Protein AF-A0A382J947-F1 (afdb_monomer)

pLDDT: mean 81.55, std 8.9, range [52.56, 91.19]

Organism: NCBI:txid408172

Structure (mmCIF, N/CA/C/O backbone):
data_AF-A0A382J947-F1
#
_entry.id   AF-A0A382J947-F1
#
loop_
_atom_site.group_PDB
_atom_site.id
_atom_site.type_symbol
_atom_site.label_atom_id
_atom_site.label_alt_id
_atom_site.label_comp_id
_atom_site.label_asym_id
_atom_site.label_entity_id
_atom_site.label_seq_id
_atom_site.pdbx_PDB_ins_code
_atom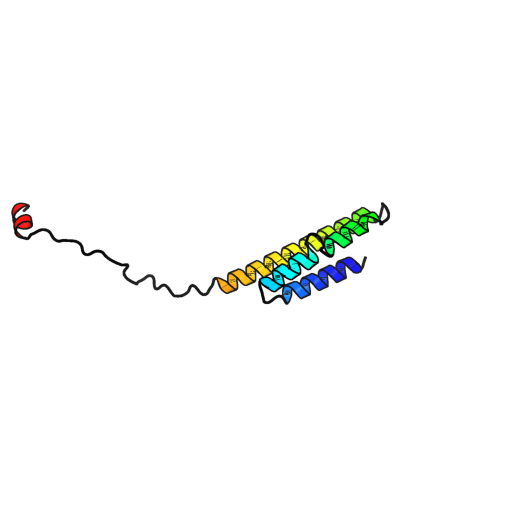_site.Cartn_x
_atom_site.Cartn_y
_atom_site.Cartn_z
_atom_site.occupancy
_atom_site.B_iso_or_equiv
_atom_site.auth_seq_id
_atom_site.auth_comp_id
_atom_site.auth_asym_id
_atom_site.auth_atom_id
_atom_site.pdbx_PDB_model_num
ATOM 1 N N . MET A 1 1 ? -23.274 -0.877 11.729 1.00 57.97 1 MET A N 1
ATOM 2 C CA . MET A 1 1 ? -22.460 -2.015 11.225 1.00 57.97 1 MET A CA 1
ATOM 3 C C . MET A 1 1 ? -22.260 -2.038 9.705 1.00 57.97 1 MET A C 1
ATOM 5 O O . MET A 1 1 ? -21.128 -2.247 9.301 1.00 57.97 1 MET A O 1
ATOM 9 N N . LYS A 1 2 ? -23.279 -1.775 8.867 1.00 70.44 2 LYS A N 1
ATOM 10 C CA . LYS A 1 2 ? -23.175 -1.823 7.386 1.00 70.44 2 LYS A CA 1
ATOM 11 C C . LYS A 1 2 ? -22.137 -0.873 6.758 1.00 70.44 2 LYS A C 1
ATOM 13 O O . LYS A 1 2 ? -21.652 -1.135 5.670 1.00 70.44 2 LYS A O 1
ATOM 18 N N . LEU A 1 3 ? -21.783 0.205 7.458 1.00 76.94 3 LEU A N 1
ATOM 19 C CA . LEU A 1 3 ? -20.949 1.299 6.944 1.00 76.94 3 LEU A CA 1
ATOM 20 C C . LEU A 1 3 ? -19.496 0.888 6.634 1.00 76.94 3 LEU A C 1
ATOM 22 O O . LEU A 1 3 ? -18.910 1.382 5.676 1.00 76.94 3 LEU A O 1
ATOM 26 N N . VAL A 1 4 ? -18.922 -0.023 7.430 1.00 78.06 4 VAL A N 1
ATOM 27 C CA . VAL A 1 4 ? -17.542 -0.505 7.231 1.00 78.06 4 VAL A CA 1
ATOM 28 C C . VAL A 1 4 ? -17.480 -1.474 6.050 1.00 78.06 4 VAL A C 1
ATOM 30 O O . VAL A 1 4 ? -16.615 -1.326 5.197 1.00 78.06 4 VAL A O 1
ATOM 33 N N . GLU A 1 5 ? -18.443 -2.394 5.948 1.00 81.25 5 GLU A N 1
ATOM 34 C CA . GLU A 1 5 ? -18.543 -3.342 4.827 1.00 81.25 5 GLU A CA 1
ATOM 35 C C . GLU A 1 5 ? -18.791 -2.636 3.491 1.00 81.25 5 GLU A C 1
ATOM 37 O O . GLU A 1 5 ? -18.191 -2.997 2.481 1.00 81.25 5 GLU A O 1
ATOM 42 N N . THR A 1 6 ? -19.647 -1.608 3.462 1.00 85.19 6 THR A N 1
ATOM 43 C CA . THR A 1 6 ? -19.872 -0.831 2.234 1.00 85.19 6 THR A CA 1
ATOM 44 C C . THR A 1 6 ? -18.606 -0.118 1.779 1.00 85.19 6 THR A C 1
ATOM 46 O O . THR A 1 6 ? -18.317 -0.104 0.585 1.00 85.19 6 THR A O 1
ATOM 49 N N . LEU A 1 7 ? -17.838 0.432 2.723 1.00 85.00 7 LEU A N 1
ATOM 50 C CA . LEU A 1 7 ? -16.606 1.162 2.432 1.00 85.00 7 LEU A CA 1
ATOM 51 C C . LEU A 1 7 ? -15.499 0.216 1.967 1.00 85.00 7 LEU A C 1
ATOM 53 O O . LEU A 1 7 ? -14.819 0.512 0.991 1.00 85.00 7 LEU A O 1
ATOM 57 N N . GLU A 1 8 ? -15.367 -0.945 2.608 1.00 84.00 8 GLU A N 1
ATOM 58 C CA . GLU A 1 8 ? -14.460 -2.011 2.181 1.00 84.00 8 GLU A CA 1
ATOM 59 C C . GLU A 1 8 ? -14.775 -2.464 0.752 1.00 84.00 8 GLU A C 1
ATOM 61 O O . GLU A 1 8 ? -13.892 -2.488 -0.102 1.00 84.00 8 GLU A O 1
ATOM 66 N N . ARG A 1 9 ? -16.048 -2.743 0.450 1.00 86.94 9 ARG A N 1
ATOM 67 C CA . ARG A 1 9 ? -16.464 -3.198 -0.881 1.00 86.94 9 ARG A CA 1
ATOM 68 C C . ARG A 1 9 ? -16.245 -2.133 -1.958 1.00 86.94 9 ARG A C 1
ATOM 70 O O . ARG A 1 9 ? -15.794 -2.462 -3.054 1.00 86.94 9 ARG A O 1
ATOM 77 N N . GLN A 1 10 ? -16.538 -0.869 -1.649 1.00 88.06 10 GLN A N 1
ATOM 78 C CA . GLN A 1 10 ? -16.257 0.258 -2.543 1.00 88.06 10 GLN A CA 1
ATOM 79 C C . GLN A 1 10 ? -14.758 0.409 -2.793 1.00 88.06 10 GLN A C 1
ATOM 81 O O . GLN A 1 10 ? -14.352 0.476 -3.948 1.00 88.06 10 GLN A O 1
ATOM 86 N N . ALA A 1 11 ? -13.938 0.382 -1.739 1.00 87.25 11 ALA A N 1
ATOM 87 C CA . ALA A 1 11 ? -12.490 0.485 -1.861 1.00 87.25 11 ALA A CA 1
ATOM 88 C C . ALA A 1 11 ? -11.918 -0.652 -2.718 1.00 87.25 11 ALA A C 1
ATOM 90 O O . ALA A 1 11 ? -11.156 -0.388 -3.639 1.00 87.25 11 ALA A O 1
ATOM 91 N N . LEU A 1 12 ? -12.330 -1.902 -2.482 1.00 87.31 12 LEU A N 1
ATOM 92 C CA . LEU A 1 12 ? -11.903 -3.051 -3.290 1.00 87.31 12 LEU A CA 1
ATOM 93 C C . LEU A 1 12 ? -12.297 -2.905 -4.766 1.00 87.31 12 LEU A C 1
ATOM 95 O O . LEU A 1 12 ? -11.508 -3.235 -5.650 1.00 87.31 12 LEU A O 1
ATOM 99 N N . THR A 1 13 ? -13.491 -2.371 -5.035 1.00 89.81 13 THR A N 1
ATOM 100 C CA . THR A 1 13 ? -13.962 -2.132 -6.406 1.00 89.81 13 THR A CA 1
ATOM 101 C C . THR A 1 13 ? -13.132 -1.041 -7.084 1.00 89.81 13 THR A C 1
ATOM 103 O O . THR A 1 13 ? -12.605 -1.275 -8.169 1.00 89.81 13 THR A O 1
ATOM 106 N N . GLU A 1 14 ? -12.936 0.108 -6.432 1.00 88.81 14 GLU A N 1
ATOM 107 C CA . GLU A 1 14 ? -12.117 1.204 -6.969 1.00 88.81 14 GLU A CA 1
ATOM 108 C C . GLU A 1 14 ? -10.655 0.767 -7.188 1.00 88.81 14 GLU A C 1
ATOM 110 O O . GLU A 1 14 ? -10.073 1.070 -8.225 1.00 88.81 14 GLU A O 1
ATOM 115 N N . ILE A 1 15 ? -10.074 -0.016 -6.267 1.00 88.69 15 ILE A N 1
ATOM 116 C CA . ILE A 1 15 ? -8.712 -0.565 -6.408 1.00 88.69 15 ILE A CA 1
ATOM 117 C C . ILE A 1 15 ? -8.622 -1.509 -7.610 1.00 88.69 15 ILE A C 1
ATOM 119 O O . ILE A 1 15 ? -7.645 -1.457 -8.355 1.00 88.69 15 ILE A O 1
ATOM 123 N N . SER A 1 16 ? -9.633 -2.355 -7.825 1.00 85.75 16 SER A N 1
ATOM 124 C CA . SER A 1 16 ? -9.657 -3.271 -8.973 1.00 85.75 16 SER A CA 1
ATOM 125 C C . SER A 1 16 ? -9.773 -2.542 -10.316 1.00 85.75 16 SER A C 1
ATOM 127 O O . SER A 1 16 ? -9.207 -2.995 -11.308 1.00 85.75 16 SER A O 1
ATOM 129 N N . GLN A 1 17 ? -10.459 -1.395 -10.332 1.00 87.62 17 GLN A N 1
ATOM 130 C CA . GLN A 1 17 ? -10.647 -0.548 -11.511 1.00 87.62 17 GLN A CA 1
ATOM 131 C C . GLN A 1 17 ? -9.477 0.409 -11.764 1.00 87.62 17 GLN A C 1
ATOM 133 O O . GLN A 1 17 ? -9.433 1.045 -12.81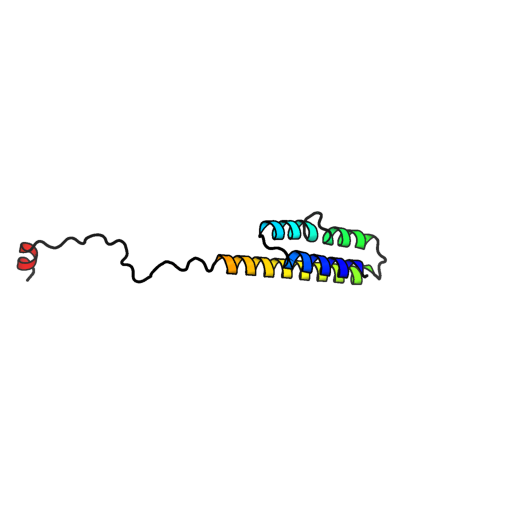1 1.00 87.62 17 GLN A O 1
ATOM 138 N N . ALA A 1 18 ? -8.522 0.529 -10.839 1.00 87.06 18 ALA A N 1
ATOM 139 C CA . ALA A 1 18 ? -7.357 1.378 -11.039 1.00 87.06 18 ALA A CA 1
ATOM 140 C C . ALA A 1 18 ? -6.462 0.806 -12.152 1.00 87.06 18 ALA A C 1
ATOM 142 O O . ALA A 1 18 ? -5.900 -0.289 -12.019 1.00 87.06 18 ALA A O 1
ATOM 143 N N . GLU A 1 19 ? -6.338 1.552 -13.250 1.00 81.81 19 GLU A N 1
ATOM 144 C CA . GLU A 1 19 ? -5.507 1.211 -14.416 1.00 81.81 19 GLU A CA 1
ATOM 145 C C . GLU A 1 19 ? -4.124 1.871 -14.371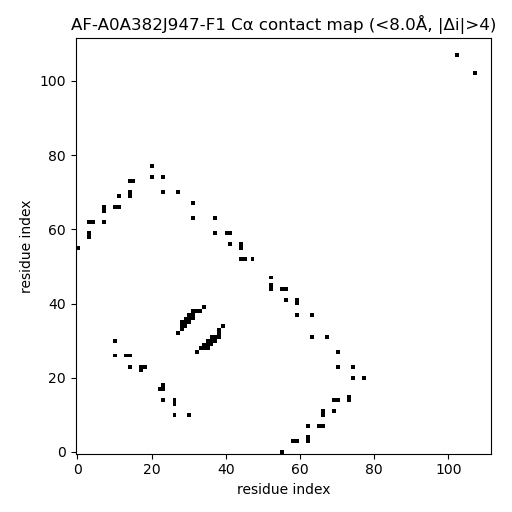 1.00 81.81 19 GLU A C 1
ATOM 147 O O . GLU A 1 19 ? -3.183 1.368 -14.982 1.00 81.81 19 GLU A O 1
ATOM 152 N N . ASP A 1 20 ? -3.974 2.934 -13.573 1.00 84.25 20 ASP A N 1
ATOM 153 C CA . ASP A 1 20 ? -2.733 3.695 -13.445 1.00 84.25 20 ASP A CA 1
ATOM 154 C C . ASP A 1 20 ? -2.154 3.697 -12.030 1.00 84.25 20 ASP A C 1
ATOM 156 O O . ASP A 1 20 ? -2.858 3.691 -11.019 1.00 84.25 20 ASP A O 1
ATOM 160 N N . THR A 1 21 ? -0.822 3.758 -11.957 1.00 83.69 21 THR A N 1
ATOM 161 C CA . THR A 1 21 ? -0.093 3.829 -10.683 1.00 83.69 21 THR A CA 1
ATOM 162 C C . THR A 1 21 ? -0.389 5.120 -9.919 1.00 83.69 21 THR A C 1
ATOM 164 O O . THR A 1 21 ? -0.327 5.132 -8.694 1.00 83.69 21 THR A O 1
ATOM 167 N N . THR A 1 22 ? -0.729 6.200 -10.627 1.00 86.06 22 THR A N 1
ATOM 168 C CA . THR A 1 22 ? -1.172 7.471 -10.037 1.00 86.06 22 THR A CA 1
ATOM 169 C C . THR A 1 22 ? -2.545 7.325 -9.385 1.00 86.06 22 THR A C 1
ATOM 171 O O . THR A 1 22 ? -2.688 7.654 -8.211 1.00 86.06 22 THR A O 1
ATOM 174 N N . ALA A 1 23 ? -3.513 6.740 -10.097 1.00 87.94 23 ALA A N 1
ATOM 175 C CA . ALA A 1 23 ? -4.846 6.455 -9.567 1.00 87.94 23 ALA A CA 1
ATOM 176 C C . ALA A 1 23 ? -4.777 5.540 -8.331 1.00 87.94 23 ALA A C 1
ATOM 178 O O . ALA A 1 23 ? -5.455 5.776 -7.333 1.00 87.94 23 ALA A O 1
ATOM 179 N N . LEU A 1 24 ? -3.896 4.534 -8.346 1.00 87.94 24 LEU A N 1
ATOM 180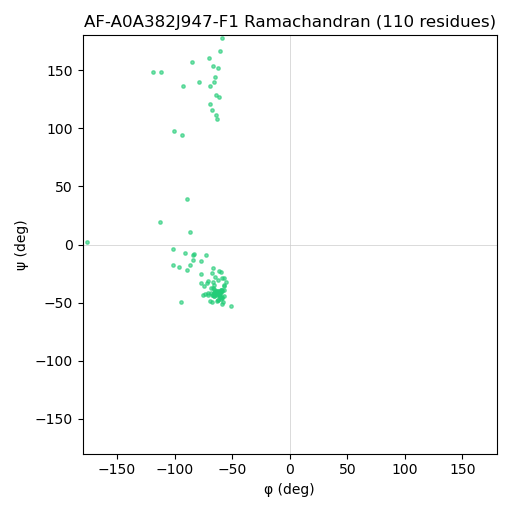 C CA . LEU A 1 24 ? -3.685 3.648 -7.201 1.00 87.94 24 LEU A CA 1
ATOM 181 C C . LEU A 1 24 ? -3.165 4.395 -5.953 1.00 87.94 24 LEU A C 1
ATOM 183 O O . LEU A 1 24 ? -3.635 4.149 -4.839 1.00 87.94 24 LEU A O 1
ATOM 187 N N . GLU A 1 25 ? -2.223 5.329 -6.120 1.00 86.62 25 GLU A N 1
ATOM 188 C CA . GLU A 1 25 ? -1.725 6.164 -5.017 1.00 86.62 25 GLU A CA 1
ATOM 189 C C . GLU A 1 25 ? -2.786 7.150 -4.505 1.00 86.62 25 GLU A C 1
ATOM 191 O O . GLU A 1 25 ? -2.915 7.347 -3.294 1.00 86.62 25 GLU A O 1
ATOM 196 N N . 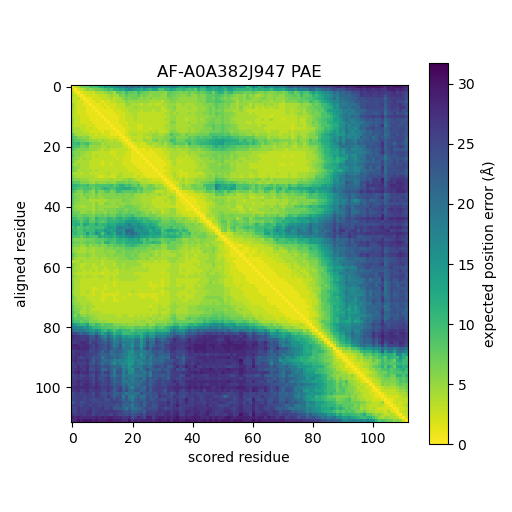GLU A 1 26 ? -3.607 7.724 -5.387 1.00 88.94 26 GLU A N 1
ATOM 197 C CA . GLU A 1 26 ? -4.733 8.576 -4.984 1.00 88.94 26 GLU A CA 1
ATOM 198 C C . GLU A 1 26 ? -5.739 7.809 -4.117 1.00 88.94 26 GLU A C 1
ATOM 200 O O . GLU A 1 26 ? -6.131 8.287 -3.045 1.00 88.94 26 GLU A O 1
ATOM 205 N N . LEU A 1 27 ? -6.093 6.582 -4.514 1.00 89.44 27 LEU A N 1
ATOM 206 C CA . LEU A 1 27 ? -6.953 5.691 -3.733 1.00 89.44 27 LEU A CA 1
ATOM 207 C C . LEU A 1 27 ? -6.319 5.341 -2.382 1.00 89.44 27 LEU A C 1
ATOM 209 O O . LEU A 1 27 ? -6.971 5.426 -1.336 1.00 89.44 27 LEU A O 1
ATOM 213 N N . ARG A 1 28 ? -5.022 5.024 -2.364 1.00 87.81 28 ARG A N 1
ATOM 214 C CA . ARG A 1 28 ? -4.274 4.765 -1.127 1.00 87.81 28 ARG A CA 1
ATOM 215 C C . ARG A 1 28 ? -4.346 5.955 -0.167 1.00 87.81 28 ARG A C 1
ATOM 217 O O . ARG A 1 28 ? -4.591 5.765 1.029 1.00 87.81 28 ARG A O 1
ATOM 224 N N . VAL A 1 29 ? -4.185 7.182 -0.660 1.00 88.50 29 VAL A N 1
ATOM 225 C CA . VAL A 1 29 ? -4.299 8.398 0.160 1.00 88.50 29 VAL A CA 1
ATOM 226 C C . VAL A 1 29 ? -5.743 8.636 0.621 1.00 88.50 29 VAL A C 1
ATOM 228 O O . VAL A 1 29 ? -5.950 8.948 1.798 1.00 88.50 29 VAL A O 1
ATOM 231 N N . LYS A 1 30 ? -6.737 8.438 -0.255 1.00 88.12 30 LYS A N 1
ATOM 232 C CA . LYS A 1 30 ? -8.177 8.602 0.029 1.00 88.12 30 LYS A CA 1
ATOM 233 C C . LYS A 1 30 ? -8.666 7.673 1.145 1.00 88.12 30 LYS A C 1
ATOM 235 O O . LYS A 1 30 ? -9.418 8.107 2.022 1.00 88.12 30 LYS A O 1
ATOM 240 N N . TYR A 1 31 ? -8.219 6.417 1.158 1.00 87.62 31 TYR A N 1
ATOM 241 C CA . TYR A 1 31 ? -8.685 5.418 2.125 1.00 87.62 31 TYR A CA 1
ATOM 242 C C . TYR A 1 31 ? -7.784 5.291 3.362 1.00 87.62 31 TYR A C 1
ATOM 244 O O . TYR A 1 31 ? -8.289 5.370 4.485 1.00 87.62 31 TYR A O 1
ATOM 252 N N . ILE A 1 32 ? -6.462 5.159 3.182 1.00 84.44 32 ILE A N 1
ATOM 253 C CA . ILE A 1 32 ? -5.489 4.837 4.253 1.00 84.44 32 ILE A CA 1
ATOM 254 C C . ILE A 1 32 ? -4.711 6.075 4.743 1.00 84.44 32 ILE A C 1
ATOM 256 O O . ILE A 1 32 ? -4.119 6.070 5.829 1.00 84.44 32 ILE A O 1
ATOM 260 N N . GLY A 1 33 ? -4.706 7.164 3.969 1.00 83.75 33 GLY A N 1
ATOM 261 C CA . GLY A 1 33 ? -3.903 8.356 4.244 1.00 83.75 33 GLY A CA 1
ATOM 262 C C . GLY A 1 33 ? -4.181 9.040 5.591 1.00 83.75 33 GLY A C 1
ATOM 263 O O . GLY A 1 33 ? -5.067 8.681 6.369 1.00 83.75 33 GLY A O 1
ATOM 264 N N . LYS A 1 34 ? -3.422 10.105 5.892 1.00 72.50 34 LYS A N 1
ATOM 265 C CA . LYS A 1 34 ? -3.541 10.847 7.168 1.00 72.50 34 LYS A CA 1
ATOM 266 C C . LYS A 1 34 ? -4.956 11.388 7.442 1.00 72.50 34 LYS A C 1
ATOM 268 O O . LYS A 1 34 ? -5.325 11.496 8.608 1.00 72.50 34 LYS A O 1
ATOM 273 N N . LYS A 1 35 ? -5.731 11.690 6.393 1.00 72.19 35 LYS A N 1
ATOM 274 C CA . LYS A 1 35 ? -7.149 12.097 6.450 1.00 72.19 35 LYS A CA 1
ATOM 275 C C . LYS A 1 35 ? -8.094 11.052 5.831 1.00 72.19 35 LYS A C 1
ATOM 277 O O . LYS A 1 35 ? -9.208 11.396 5.458 1.00 72.19 35 LYS A O 1
ATOM 282 N N . GLY A 1 36 ? -7.640 9.808 5.686 1.00 79.69 3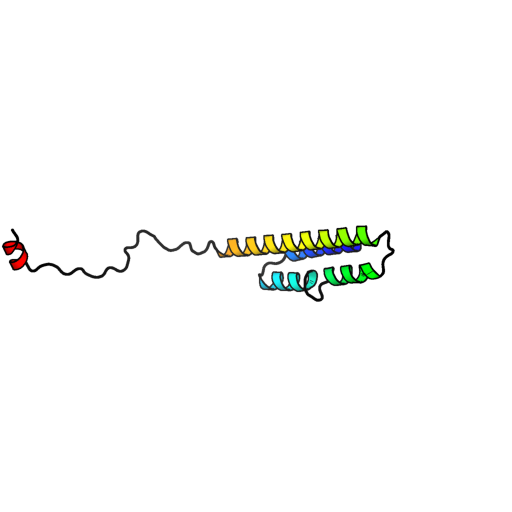6 GLY A N 1
ATOM 283 C CA . GLY A 1 36 ? -8.385 8.774 4.980 1.00 79.69 36 GLY A CA 1
ATOM 284 C C . GLY A 1 36 ? -9.675 8.373 5.692 1.00 79.69 36 GLY A C 1
ATOM 285 O O . GLY A 1 36 ? -9.784 8.480 6.920 1.00 79.69 36 GLY A O 1
ATOM 286 N N . GLN A 1 37 ? -10.643 7.880 4.920 1.00 83.00 37 GLN A N 1
ATOM 287 C CA . GLN A 1 37 ? -11.956 7.472 5.434 1.00 83.00 37 GLN A CA 1
ATOM 288 C C . GLN A 1 37 ? -11.847 6.412 6.545 1.00 83.00 37 GLN A C 1
ATOM 290 O O . GLN A 1 37 ? -12.580 6.463 7.533 1.00 83.00 37 GLN A O 1
ATOM 295 N N . VAL A 1 38 ? -10.859 5.512 6.458 1.00 82.88 38 VAL A N 1
ATOM 296 C CA . VAL A 1 38 ? -10.601 4.485 7.482 1.00 82.88 38 VAL A CA 1
ATOM 297 C C . VAL A 1 38 ? -10.162 5.112 8.814 1.00 82.88 38 VAL A C 1
ATOM 299 O O . VAL A 1 38 ? -10.621 4.702 9.881 1.00 82.88 38 VAL A O 1
ATOM 302 N N . LYS A 1 39 ? -9.329 6.164 8.783 1.00 82.88 39 LYS A N 1
ATOM 303 C CA . LYS A 1 39 ? -8.917 6.892 9.999 1.00 82.88 39 LYS A CA 1
ATOM 304 C C . LYS A 1 39 ? -10.041 7.736 10.594 1.00 82.88 39 LYS A C 1
ATOM 306 O O . LYS A 1 39 ? -10.098 7.892 11.814 1.00 82.88 39 LYS A O 1
ATOM 311 N N . GLN A 1 40 ? -10.928 8.279 9.760 1.00 83.38 40 GLN A N 1
ATOM 312 C CA . GLN A 1 40 ? -12.125 8.979 10.233 1.00 83.38 40 GLN A CA 1
ATOM 313 C C . GLN A 1 40 ? -13.074 8.020 10.958 1.00 83.38 40 GLN A C 1
ATOM 315 O O . GLN A 1 40 ? -13.532 8.340 12.055 1.00 83.38 40 GLN A O 1
ATOM 320 N N . LEU A 1 41 ? -13.276 6.815 10.414 1.00 80.75 41 LEU A N 1
ATOM 321 C CA . LEU A 1 41 ? -14.029 5.753 11.083 1.00 80.75 41 LEU A CA 1
ATOM 322 C C . LEU A 1 41 ? -13.395 5.386 12.431 1.00 80.75 41 LEU A C 1
ATOM 324 O O . LEU A 1 41 ? -14.099 5.372 13.436 1.00 80.75 41 LEU A O 1
ATOM 328 N N . LEU A 1 42 ? -12.071 5.203 12.486 1.00 79.06 42 LEU A N 1
ATOM 329 C CA . LEU A 1 42 ? -11.324 4.960 13.731 1.00 79.06 42 LEU A CA 1
ATOM 330 C C . LEU A 1 42 ? -11.503 6.073 14.779 1.00 79.06 42 LEU A C 1
ATOM 332 O O . LEU A 1 42 ? -11.660 5.777 15.960 1.00 79.06 42 LEU A O 1
ATOM 336 N N . ARG A 1 43 ? -11.539 7.348 14.372 1.00 80.25 43 ARG A N 1
ATOM 337 C CA . ARG A 1 43 ? -11.842 8.466 15.287 1.00 80.25 43 ARG A CA 1
ATOM 338 C C . ARG A 1 43 ? -13.280 8.434 15.799 1.00 80.25 43 ARG A C 1
ATOM 340 O O . ARG A 1 43 ? -13.501 8.721 16.972 1.00 80.25 43 ARG A O 1
ATOM 347 N N . SER A 1 44 ? -14.239 8.048 14.958 1.00 76.00 44 SER A N 1
ATOM 348 C CA . SER A 1 44 ? -15.642 7.920 15.375 1.00 76.00 44 SER A CA 1
ATOM 349 C C . SER A 1 44 ? -15.871 6.792 16.393 1.00 76.00 44 SER A C 1
ATOM 351 O O . SER A 1 44 ? -16.811 6.872 17.181 1.00 76.00 44 SER A O 1
ATOM 353 N N . VAL A 1 45 ? -14.959 5.813 16.494 1.00 75.25 45 VAL A N 1
ATOM 354 C CA . VAL A 1 45 ? -14.986 4.762 17.538 1.00 75.25 45 VAL A CA 1
ATOM 355 C C . VAL A 1 45 ? -14.931 5.336 18.953 1.00 75.25 45 VAL A C 1
ATOM 357 O O . VAL A 1 45 ? -15.527 4.775 19.870 1.00 75.25 45 VAL A O 1
ATOM 360 N N . GLY A 1 46 ? -14.302 6.501 19.138 1.00 71.19 46 GLY A N 1
ATOM 361 C CA . GLY A 1 46 ? -14.286 7.196 20.425 1.00 71.19 46 GLY A CA 1
ATOM 362 C C . GLY A 1 46 ? -15.675 7.602 20.931 1.00 71.19 46 GLY A C 1
ATOM 363 O O . GLY A 1 46 ? -15.853 7.738 22.136 1.00 71.19 46 GLY A O 1
ATOM 364 N N . SER A 1 47 ? -16.669 7.735 20.049 1.00 73.88 47 SER A N 1
ATOM 365 C CA . SER A 1 47 ? -18.048 8.103 20.412 1.00 73.88 47 SER A CA 1
ATOM 366 C C . SER A 1 47 ? -18.969 6.910 20.707 1.00 73.88 47 SER A C 1
ATOM 368 O O . SER A 1 47 ? -20.092 7.107 21.158 1.00 73.88 47 SER A O 1
ATOM 370 N N . LEU A 1 48 ? -18.498 5.680 20.475 1.00 74.56 48 LEU A N 1
ATOM 371 C CA . LEU A 1 48 ? -19.269 4.452 20.681 1.00 74.56 48 LEU A CA 1
ATOM 372 C C . LEU A 1 48 ? -19.195 3.957 22.132 1.00 74.56 48 LEU A C 1
ATOM 374 O O . LEU A 1 48 ? -18.248 4.260 22.866 1.00 74.56 48 LEU A O 1
ATOM 378 N N . SER A 1 49 ? -20.202 3.176 22.522 1.00 77.12 49 SER A N 1
ATOM 379 C CA . SER A 1 49 ? -20.325 2.557 23.843 1.00 77.12 49 SER A CA 1
ATOM 380 C C . SER A 1 49 ? -19.164 1.576 24.125 1.00 77.12 49 SER A C 1
ATOM 382 O O . SER A 1 49 ? -18.592 1.005 23.191 1.00 77.12 49 SER A O 1
ATOM 384 N N . PRO A 1 50 ? -18.771 1.360 25.398 1.00 75.38 50 PRO A N 1
ATOM 385 C CA . PRO A 1 50 ? -17.629 0.509 25.767 1.00 75.38 50 PRO A CA 1
ATOM 386 C C . PRO A 1 50 ? -17.703 -0.923 25.227 1.00 75.38 50 PRO A C 1
ATOM 388 O O . PRO A 1 50 ? -16.670 -1.501 24.899 1.00 75.38 50 PRO A O 1
ATOM 391 N N . GLU A 1 51 ? -18.913 -1.464 25.101 1.00 79.06 51 GLU A N 1
ATOM 392 C CA . GLU A 1 51 ? -19.171 -2.829 24.635 1.00 79.06 51 GLU A CA 1
ATOM 393 C C . GLU A 1 51 ? -19.041 -2.964 23.108 1.00 79.06 51 GLU A C 1
ATOM 395 O O . GLU A 1 51 ? -18.554 -3.977 22.606 1.00 79.06 51 GLU A O 1
ATOM 400 N N . GLU A 1 52 ? -19.391 -1.922 22.347 1.00 77.12 52 GLU A N 1
ATOM 401 C CA . GLU A 1 52 ? -19.332 -1.937 20.878 1.00 77.12 52 GLU A CA 1
ATOM 402 C C . GLU A 1 52 ? -17.974 -1.478 20.324 1.00 77.12 52 GLU A C 1
ATOM 404 O O . GLU A 1 52 ? -17.601 -1.831 19.199 1.00 77.12 52 GLU A O 1
ATOM 409 N N . ARG A 1 53 ? -17.199 -0.727 21.119 1.00 78.94 53 ARG A N 1
ATOM 410 C CA . ARG A 1 53 ? -15.840 -0.264 20.787 1.00 78.94 53 ARG A CA 1
ATOM 411 C C . ARG A 1 53 ? -14.890 -1.373 20.309 1.00 78.94 53 ARG A C 1
ATOM 413 O O . ARG A 1 53 ? -14.305 -1.194 19.236 1.00 78.94 53 ARG A O 1
ATOM 420 N N . PRO A 1 54 ? -14.703 -2.499 21.030 1.00 82.69 54 PRO A N 1
ATOM 421 C CA . PRO A 1 54 ? -13.774 -3.545 20.601 1.00 82.69 54 PRO A CA 1
ATOM 422 C C . PRO A 1 54 ? -14.228 -4.226 19.305 1.00 82.69 54 PRO A C 1
ATOM 424 O O . PRO A 1 54 ? -13.419 -4.417 18.397 1.00 82.69 54 PRO A O 1
ATOM 427 N N . LEU A 1 55 ? -15.526 -4.516 19.170 1.00 83.38 55 LEU A N 1
ATOM 428 C CA . LEU A 1 55 ? -16.073 -5.184 17.989 1.00 83.38 55 LEU A CA 1
ATOM 429 C C . LEU A 1 55 ? -15.951 -4.305 16.734 1.00 83.38 55 LEU A C 1
ATOM 431 O O . LEU A 1 55 ? -15.577 -4.776 15.657 1.00 83.38 55 LEU A O 1
ATOM 435 N N . PHE A 1 56 ? -16.231 -3.008 16.873 1.00 83.44 56 PHE A N 1
ATOM 436 C CA . PHE A 1 56 ? -16.113 -2.051 15.780 1.00 83.44 56 PHE A CA 1
ATOM 437 C C . PHE A 1 56 ? -14.647 -1.782 15.414 1.00 83.44 56 PHE A C 1
ATOM 439 O O . PHE A 1 56 ? -14.299 -1.795 14.234 1.00 83.44 56 PHE A O 1
ATOM 446 N N . GLY A 1 57 ? -13.765 -1.611 16.404 1.00 83.44 57 GLY A N 1
ATOM 447 C CA . GLY A 1 57 ? -12.330 -1.420 16.178 1.00 83.44 57 GLY A CA 1
ATOM 448 C C . GLY A 1 57 ? -11.683 -2.603 15.454 1.00 83.44 57 GLY A C 1
ATOM 449 O O . GLY A 1 57 ? -10.923 -2.409 14.504 1.00 83.44 57 GLY A O 1
ATOM 450 N N . GLN A 1 58 ? -12.047 -3.833 15.829 1.00 85.81 58 GLN A N 1
ATOM 451 C CA . GLN A 1 58 ? -11.547 -5.040 15.172 1.00 85.81 58 GLN A CA 1
ATOM 452 C C . GLN A 1 58 ? -11.979 -5.109 13.699 1.00 85.81 58 GLN A C 1
ATOM 454 O O . GLN A 1 58 ? -11.168 -5.444 12.834 1.00 85.81 58 GLN A O 1
ATOM 459 N N . ARG A 1 59 ? -13.222 -4.718 13.384 1.00 85.38 59 ARG A N 1
ATOM 460 C CA . ARG A 1 59 ? -13.706 -4.645 11.995 1.00 85.38 59 ARG A CA 1
ATOM 461 C C . ARG A 1 59 ? -12.999 -3.572 11.177 1.00 85.38 59 ARG A C 1
ATOM 463 O O . ARG A 1 59 ? -12.619 -3.848 10.045 1.00 85.38 59 ARG A O 1
ATOM 470 N N . VAL A 1 60 ? -12.788 -2.379 11.733 1.00 86.12 60 VAL A N 1
ATOM 471 C CA . VAL A 1 60 ? -12.063 -1.310 11.024 1.00 86.12 60 VAL A CA 1
ATOM 472 C C . VAL A 1 60 ? -10.619 -1.726 10.748 1.00 86.12 60 VAL A C 1
ATOM 474 O O . VAL A 1 60 ? -10.125 -1.514 9.643 1.00 86.12 60 VAL A O 1
ATOM 477 N N . ASN A 1 61 ? -9.959 -2.382 11.706 1.00 87.12 61 ASN A N 1
ATOM 478 C CA . ASN A 1 61 ? -8.615 -2.920 11.503 1.00 87.12 61 ASN A CA 1
ATOM 479 C C . ASN A 1 61 ? -8.586 -4.007 10.421 1.00 87.12 61 ASN A C 1
ATOM 481 O O . ASN A 1 61 ? -7.685 -3.997 9.583 1.00 87.12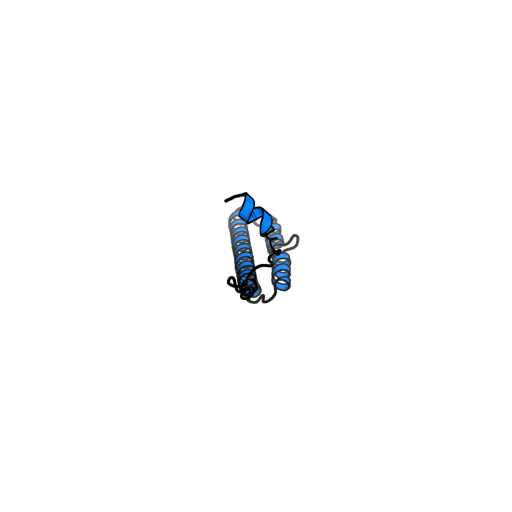 61 ASN A O 1
ATOM 485 N N . ARG A 1 62 ? -9.583 -4.901 10.396 1.00 88.69 62 ARG A N 1
ATOM 486 C CA . ARG A 1 62 ? -9.716 -5.928 9.353 1.00 88.69 62 ARG A CA 1
ATOM 487 C C . ARG A 1 62 ? -9.910 -5.309 7.967 1.00 88.69 62 ARG A C 1
ATOM 489 O O . ARG A 1 62 ? -9.187 -5.677 7.049 1.00 88.69 62 ARG A O 1
ATOM 496 N N . ALA A 1 63 ? -10.817 -4.343 7.835 1.00 87.19 63 ALA A N 1
ATOM 497 C CA . ALA A 1 63 ? -11.039 -3.635 6.575 1.0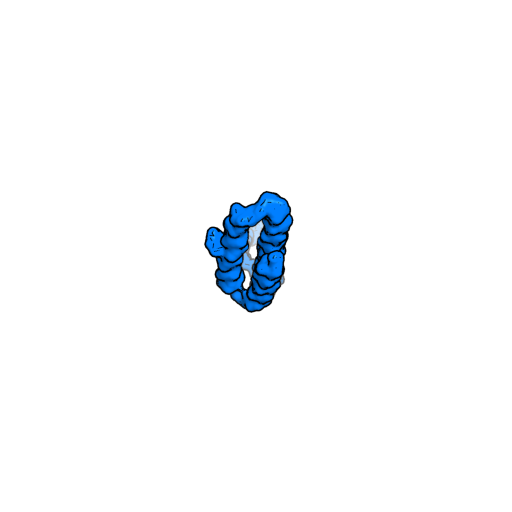0 87.19 63 ALA A CA 1
ATOM 498 C C . ALA A 1 63 ? -9.776 -2.882 6.125 1.00 87.19 63 ALA A C 1
ATOM 500 O O . ALA A 1 63 ? -9.406 -2.927 4.957 1.00 87.19 63 ALA A O 1
ATOM 501 N N . ASN A 1 64 ? -9.056 -2.243 7.054 1.00 87.19 64 ASN A N 1
ATOM 502 C CA . ASN A 1 64 ? -7.792 -1.576 6.745 1.00 87.19 64 ASN A CA 1
ATOM 503 C C . ASN A 1 64 ? -6.735 -2.558 6.211 1.00 87.19 64 ASN A C 1
ATOM 505 O O . ASN A 1 64 ? -6.043 -2.252 5.241 1.00 87.19 64 ASN A O 1
ATOM 509 N N . ALA A 1 65 ? -6.624 -3.741 6.823 1.00 89.62 65 ALA A N 1
ATOM 510 C CA . ALA A 1 65 ? -5.722 -4.791 6.362 1.00 89.62 65 ALA A CA 1
ATOM 511 C C . ALA A 1 65 ? -6.102 -5.280 4.955 1.00 89.62 65 ALA A C 1
ATOM 513 O O . ALA A 1 65 ? -5.245 -5.280 4.076 1.00 89.62 65 ALA A O 1
ATOM 514 N N . ALA A 1 66 ? -7.384 -5.581 4.719 1.00 88.81 66 ALA A N 1
ATOM 515 C CA . ALA A 1 66 ? -7.884 -6.032 3.419 1.00 88.81 66 ALA A CA 1
ATOM 516 C C . ALA A 1 66 ? -7.626 -5.005 2.300 1.00 88.81 66 ALA A C 1
ATOM 518 O O . ALA A 1 66 ? -7.129 -5.355 1.232 1.00 88.81 66 ALA A O 1
ATOM 519 N N . ILE A 1 67 ? -7.888 -3.718 2.558 1.00 88.25 67 ILE A N 1
ATOM 520 C CA . ILE A 1 67 ? -7.626 -2.630 1.599 1.00 88.25 67 ILE A CA 1
ATOM 521 C C . ILE A 1 67 ? -6.120 -2.495 1.323 1.00 88.25 67 ILE A C 1
ATOM 523 O O . ILE A 1 67 ? -5.712 -2.309 0.177 1.00 88.25 67 ILE A O 1
ATOM 527 N N . THR A 1 68 ? -5.279 -2.603 2.358 1.00 88.19 68 THR A N 1
ATOM 528 C CA . THR A 1 68 ? -3.814 -2.526 2.208 1.00 88.19 68 THR A CA 1
ATOM 529 C C . THR A 1 68 ? -3.280 -3.677 1.358 1.00 88.19 68 THR A C 1
ATOM 531 O O . THR A 1 68 ? -2.426 -3.469 0.497 1.00 88.19 68 THR A O 1
ATOM 534 N N . GLU A 1 69 ? -3.785 -4.886 1.593 1.00 91.19 69 GLU A N 1
ATOM 535 C CA . GLU A 1 69 ? -3.404 -6.084 0.851 1.00 91.19 69 GLU A CA 1
ATOM 536 C C . GLU A 1 69 ? -3.833 -5.991 -0.617 1.00 91.19 69 GLU A C 1
ATOM 538 O O . GLU A 1 69 ? -3.010 -6.218 -1.503 1.00 91.19 69 GLU A O 1
ATOM 543 N N . ALA A 1 70 ? -5.062 -5.541 -0.884 1.00 90.00 70 ALA A N 1
ATOM 544 C CA . ALA A 1 70 ? -5.563 -5.339 -2.243 1.00 90.00 70 ALA A CA 1
ATOM 545 C C . ALA A 1 70 ? -4.749 -4.291 -3.023 1.00 90.00 70 ALA A C 1
ATOM 547 O O . ALA A 1 70 ? -4.399 -4.518 -4.182 1.00 90.00 70 ALA A O 1
ATOM 548 N N . LEU A 1 71 ? -4.392 -3.168 -2.386 1.00 88.69 71 LEU A N 1
ATOM 549 C CA . LEU A 1 71 ? -3.520 -2.150 -2.987 1.00 88.69 71 LEU A CA 1
ATOM 550 C C . LEU A 1 71 ? -2.147 -2.721 -3.341 1.00 88.69 71 LEU A C 1
ATOM 552 O O . LEU A 1 71 ? -1.637 -2.469 -4.431 1.00 88.69 71 LEU A O 1
ATOM 556 N N . LYS A 1 72 ? -1.552 -3.499 -2.429 1.00 89.38 72 LYS A N 1
ATOM 557 C CA . LYS A 1 72 ? -0.237 -4.108 -2.641 1.00 89.38 72 LYS A CA 1
ATOM 558 C C . LYS A 1 72 ? -0.270 -5.133 -3.776 1.00 89.38 72 LYS A C 1
ATOM 560 O O . LYS A 1 72 ? 0.623 -5.111 -4.619 1.00 89.38 72 LYS A O 1
ATOM 565 N N . ALA A 1 73 ? -1.294 -5.986 -3.814 1.00 89.81 73 ALA A N 1
ATOM 566 C CA . ALA A 1 73 ? -1.490 -6.963 -4.882 1.00 89.81 73 ALA A CA 1
ATOM 567 C C . ALA A 1 73 ? -1.613 -6.267 -6.243 1.00 89.81 73 ALA A C 1
ATOM 569 O O . ALA A 1 73 ? -0.837 -6.547 -7.153 1.00 89.81 73 ALA A O 1
ATOM 570 N N . ARG A 1 74 ? -2.489 -5.259 -6.345 1.00 88.25 74 ARG A N 1
ATOM 571 C CA . ARG A 1 74 ? -2.682 -4.505 -7.587 1.00 88.25 74 ARG A CA 1
ATOM 572 C C . ARG A 1 74 ? -1.413 -3.772 -8.027 1.00 88.25 74 ARG A C 1
ATOM 574 O O . ARG A 1 74 ? -1.063 -3.803 -9.202 1.00 88.25 74 ARG A O 1
ATOM 581 N N . GLN A 1 75 ? -0.685 -3.156 -7.096 1.00 87.19 75 GLN A N 1
ATOM 582 C CA . GLN A 1 75 ? 0.598 -2.516 -7.393 1.00 87.19 75 GLN A CA 1
ATOM 583 C C . GLN A 1 75 ? 1.620 -3.517 -7.950 1.00 87.19 75 GLN A C 1
ATOM 585 O O . GLN A 1 75 ? 2.360 -3.188 -8.879 1.00 87.19 75 GLN A O 1
ATOM 590 N N . GLN A 1 76 ? 1.667 -4.726 -7.391 1.00 86.06 76 GLN A N 1
ATOM 591 C CA . GLN A 1 76 ? 2.565 -5.781 -7.843 1.00 86.06 76 GLN A CA 1
ATOM 592 C C . GLN A 1 76 ? 2.185 -6.280 -9.243 1.00 86.06 76 GLN A C 1
ATOM 594 O O . GLN A 1 76 ? 3.068 -6.381 -10.093 1.00 86.06 76 GLN A O 1
ATOM 599 N N . ASP A 1 77 ? 0.894 -6.482 -9.519 1.00 86.12 77 ASP A N 1
ATOM 600 C CA . ASP A 1 77 ? 0.389 -6.857 -10.849 1.00 86.12 77 ASP A CA 1
ATOM 601 C C . ASP A 1 77 ? 0.758 -5.821 -11.923 1.00 86.12 77 ASP A C 1
ATOM 603 O O . ASP A 1 77 ? 1.146 -6.152 -13.043 1.00 86.12 77 ASP A O 1
ATOM 607 N N . MET A 1 78 ? 0.694 -4.534 -11.580 1.00 82.94 78 MET A N 1
ATOM 608 C CA . MET A 1 78 ? 1.064 -3.455 -12.501 1.00 82.94 78 MET A CA 1
ATOM 609 C C . MET A 1 78 ? 2.576 -3.381 -12.746 1.00 82.94 78 MET A C 1
ATOM 611 O O . MET A 1 78 ? 3.013 -2.981 -13.827 1.00 82.94 78 MET A O 1
ATOM 615 N N . GLN A 1 79 ? 3.394 -3.750 -11.758 1.00 80.25 79 GLN A N 1
ATOM 616 C CA . GLN A 1 79 ? 4.849 -3.809 -11.909 1.00 80.25 79 GLN A CA 1
ATOM 617 C C . GLN A 1 79 ? 5.285 -5.005 -12.758 1.00 80.25 79 GLN A C 1
ATOM 619 O O . GLN A 1 79 ? 6.140 -4.849 -13.630 1.00 80.25 79 GLN A O 1
ATOM 624 N N . THR A 1 80 ? 4.687 -6.181 -12.552 1.00 74.00 80 THR A N 1
ATOM 625 C CA . THR A 1 80 ? 4.986 -7.381 -13.351 1.00 74.00 80 THR A CA 1
ATOM 626 C C . THR A 1 80 ? 4.563 -7.202 -14.809 1.00 74.00 80 THR A C 1
ATOM 628 O O . THR A 1 80 ? 5.324 -7.560 -15.711 1.00 74.00 80 THR A O 1
ATOM 631 N N . ALA A 1 81 ? 3.427 -6.542 -15.060 1.00 67.94 81 ALA A N 1
ATOM 632 C CA . ALA A 1 81 ? 3.000 -6.171 -16.409 1.00 67.94 81 ALA A CA 1
ATOM 633 C C . ALA A 1 81 ? 4.020 -5.261 -17.127 1.00 67.94 81 ALA A C 1
ATOM 635 O O . ALA A 1 81 ? 4.294 -5.451 -18.311 1.00 67.94 81 ALA A O 1
ATOM 636 N N . LYS A 1 82 ? 4.643 -4.310 -16.413 1.00 63.22 82 LYS A N 1
ATOM 637 C CA . LYS A 1 82 ? 5.670 -3.409 -16.975 1.00 63.22 82 LYS A CA 1
ATOM 638 C C . LYS A 1 82 ? 7.045 -4.070 -17.153 1.00 63.22 82 LYS A C 1
ATOM 640 O O . LYS A 1 82 ? 7.815 -3.632 -18.000 1.00 63.22 82 LYS A O 1
ATOM 645 N N . GLY A 1 83 ? 7.363 -5.113 -16.383 1.00 55.84 83 GLY A N 1
ATOM 646 C CA . GLY A 1 83 ? 8.681 -5.767 -16.381 1.00 55.84 83 GLY A CA 1
ATOM 647 C C . GLY A 1 83 ? 8.961 -6.708 -17.559 1.00 55.84 83 GLY A C 1
ATOM 648 O O . GLY A 1 83 ? 10.114 -7.066 -17.790 1.00 55.84 83 GLY A O 1
ATOM 649 N N . THR A 1 84 ? 7.944 -7.098 -18.331 1.00 53.56 84 THR A N 1
ATOM 650 C CA . THR A 1 84 ? 8.104 -8.118 -19.388 1.00 53.56 84 THR A CA 1
ATOM 651 C C . THR A 1 84 ? 8.647 -7.547 -20.710 1.00 53.56 84 THR A C 1
ATOM 653 O O . THR A 1 84 ? 9.053 -8.299 -21.590 1.00 53.56 84 THR A O 1
ATOM 656 N N . THR A 1 85 ? 8.766 -6.223 -20.852 1.00 52.56 85 THR A N 1
ATOM 657 C CA . THR A 1 85 ? 9.254 -5.571 -22.084 1.00 52.56 85 THR A CA 1
ATOM 658 C C . THR A 1 85 ? 10.777 -5.430 -22.180 1.00 52.56 85 THR A C 1
ATOM 660 O O . THR A 1 85 ? 11.271 -4.792 -23.105 1.00 52.56 85 THR A O 1
ATOM 663 N N . GLN A 1 86 ? 11.555 -6.075 -21.304 1.00 56.16 86 GLN A N 1
ATOM 664 C CA . GLN A 1 86 ? 12.994 -6.283 -21.541 1.00 56.16 86 GLN A CA 1
ATOM 665 C C . GLN A 1 86 ? 13.273 -7.592 -22.298 1.00 56.16 86 GLN A C 1
ATOM 667 O O . GLN A 1 86 ? 14.233 -8.307 -22.020 1.00 56.16 86 GLN A O 1
ATOM 672 N N . THR A 1 87 ? 12.435 -7.934 -23.275 1.00 58.53 87 THR A N 1
ATOM 673 C CA . THR A 1 87 ? 12.752 -8.974 -24.261 1.00 58.53 87 THR A CA 1
ATOM 674 C C . THR A 1 87 ? 13.369 -8.300 -25.482 1.00 58.53 87 THR A C 1
ATOM 676 O O . THR A 1 87 ? 12.668 -7.799 -26.352 1.00 58.53 87 THR A O 1
ATOM 679 N N . GLY A 1 88 ? 14.699 -8.235 -25.531 1.00 60.81 88 GLY A N 1
ATOM 680 C CA . GLY A 1 88 ? 15.386 -7.654 -26.692 1.00 60.81 88 GLY A CA 1
ATOM 681 C C . GLY A 1 88 ? 16.912 -7.707 -26.684 1.00 60.81 88 GLY A C 1
ATOM 682 O O . GLY A 1 88 ? 17.534 -7.200 -27.610 1.00 60.81 88 GLY A O 1
ATOM 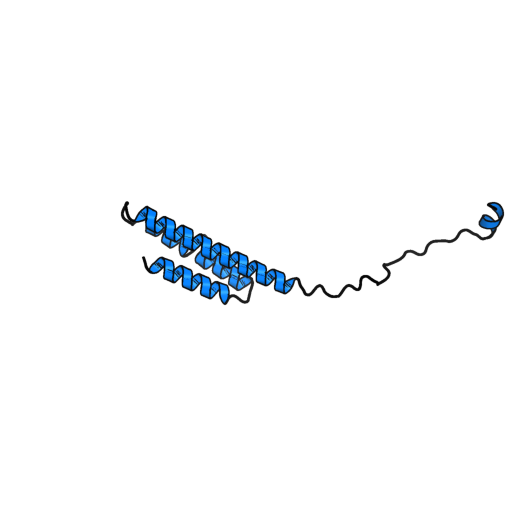683 N N . LEU A 1 89 ? 17.537 -8.301 -25.664 1.00 63.94 89 LEU A N 1
ATOM 684 C CA . LEU A 1 89 ? 18.988 -8.480 -25.630 1.00 63.94 89 LEU A CA 1
ATOM 685 C C . LEU A 1 89 ? 19.332 -9.914 -26.038 1.00 63.94 89 LEU A C 1
ATOM 687 O O . LEU A 1 89 ? 19.253 -10.843 -25.233 1.00 63.94 89 LEU A O 1
ATOM 691 N N . ASP A 1 90 ? 19.692 -10.078 -27.311 1.00 76.38 90 ASP A N 1
ATOM 692 C CA . ASP A 1 90 ? 20.262 -11.312 -27.845 1.00 76.38 90 ASP A CA 1
ATOM 693 C C . ASP A 1 90 ? 21.617 -11.587 -27.170 1.00 76.38 90 ASP A C 1
ATOM 695 O O . ASP A 1 90 ? 22.599 -10.867 -27.359 1.00 76.38 90 ASP A O 1
ATOM 699 N N . ARG A 1 91 ? 21.655 -12.638 -26.346 1.00 71.81 91 ARG A N 1
ATOM 700 C CA . ARG A 1 91 ? 22.830 -13.034 -25.555 1.00 71.81 91 ARG A CA 1
ATOM 701 C C . ARG A 1 91 ? 23.949 -13.653 -26.400 1.00 71.81 91 ARG A C 1
ATOM 703 O O . ARG A 1 91 ? 25.030 -13.879 -25.865 1.00 71.81 91 ARG A O 1
ATOM 710 N N . SER A 1 92 ? 23.701 -13.941 -27.680 1.00 79.75 92 SER A N 1
ATOM 711 C CA . SER A 1 92 ? 24.710 -14.469 -28.606 1.00 79.75 92 SER A CA 1
ATOM 712 C C . SER A 1 92 ? 25.584 -13.379 -29.236 1.00 79.75 92 SER A C 1
ATOM 714 O O . SER A 1 92 ? 26.645 -13.683 -29.788 1.00 79.75 92 SER A O 1
ATOM 716 N N . LEU A 1 93 ? 25.186 -12.107 -29.119 1.00 82.81 93 LEU A N 1
ATOM 717 C CA . LEU A 1 93 ? 25.936 -10.989 -29.678 1.00 82.81 93 LEU A CA 1
ATOM 718 C C . LEU A 1 93 ? 27.336 -10.896 -29.048 1.00 82.81 93 LEU A C 1
ATOM 720 O O . LEU A 1 93 ? 27.468 -10.825 -27.821 1.00 82.81 93 LEU A O 1
ATOM 724 N N . PRO A 1 94 ? 28.407 -10.850 -29.863 1.00 82.94 94 PRO A N 1
ATOM 725 C CA . PRO A 1 94 ? 29.747 -10.665 -29.340 1.00 82.94 94 PRO A CA 1
ATOM 726 C C . PRO A 1 94 ? 29.854 -9.289 -28.675 1.00 82.94 94 PRO A C 1
ATOM 728 O O . PRO A 1 94 ? 29.526 -8.260 -29.265 1.00 82.94 94 PRO A O 1
ATOM 731 N N . GLY A 1 95 ? 30.347 -9.268 -27.436 1.00 85.94 95 GLY A N 1
ATOM 732 C CA . GLY A 1 95 ? 30.634 -8.023 -26.726 1.00 85.94 95 GLY A CA 1
ATOM 733 C C . GLY A 1 95 ? 31.683 -7.168 -27.448 1.00 85.94 95 GLY A C 1
ATOM 734 O O . GLY A 1 95 ? 32.405 -7.635 -28.332 1.00 85.94 95 GLY A O 1
ATOM 735 N N . ARG A 1 96 ? 31.814 -5.900 -27.047 1.00 88.50 96 ARG A N 1
ATOM 736 C CA . ARG A 1 96 ? 32.858 -5.005 -27.573 1.00 88.50 96 ARG A CA 1
ATOM 737 C C . ARG A 1 96 ? 34.242 -5.546 -27.195 1.00 88.50 96 ARG A C 1
ATOM 739 O O . ARG A 1 96 ? 34.630 -5.483 -26.033 1.00 88.50 96 ARG A O 1
ATOM 746 N N . ARG A 1 97 ? 34.982 -6.084 -28.169 1.00 85.81 97 ARG A N 1
ATOM 747 C CA . ARG A 1 97 ? 36.337 -6.623 -27.965 1.00 85.81 97 ARG A CA 1
ATOM 748 C C . ARG A 1 97 ? 37.396 -5.560 -28.245 1.00 85.81 97 ARG A C 1
ATOM 750 O O . ARG A 1 97 ? 37.323 -4.864 -29.255 1.00 85.81 97 ARG A O 1
ATOM 757 N N . GLN A 1 98 ? 38.410 -5.480 -27.388 1.00 88.44 98 GLN A N 1
ATOM 758 C CA . GLN A 1 98 ? 39.664 -4.804 -27.721 1.00 88.44 98 GLN A CA 1
ATOM 759 C C . GLN A 1 98 ? 40.513 -5.734 -28.598 1.00 88.44 98 GLN A C 1
ATOM 761 O O . GLN A 1 98 ? 40.538 -6.945 -28.377 1.00 88.44 98 GLN A O 1
ATOM 766 N N . LYS A 1 99 ? 41.188 -5.187 -29.615 1.00 86.75 99 LYS A N 1
ATOM 767 C CA . LYS A 1 99 ? 42.109 -5.975 -30.444 1.00 86.75 99 LYS A CA 1
ATOM 768 C C . LYS A 1 99 ? 43.333 -6.340 -29.604 1.00 86.75 99 LYS A C 1
ATOM 770 O O . LYS A 1 99 ? 44.028 -5.447 -29.131 1.00 86.75 99 LYS A O 1
ATOM 775 N N . ALA A 1 100 ? 43.598 -7.633 -29.443 1.00 85.56 100 ALA A N 1
ATOM 776 C CA . ALA A 1 100 ? 44.865 -8.089 -28.888 1.00 85.56 100 ALA A CA 1
ATOM 777 C C . ALA A 1 100 ? 45.995 -7.811 -29.895 1.00 85.56 100 ALA A C 1
ATOM 779 O O . ALA A 1 100 ? 45.832 -8.021 -31.101 1.00 85.56 100 ALA A O 1
ATOM 780 N N . GLY A 1 101 ? 47.129 -7.312 -29.402 1.00 89.00 101 GLY A N 1
ATOM 781 C CA . GLY A 1 101 ? 48.365 -7.249 -30.179 1.00 89.00 101 GLY A CA 1
ATOM 782 C C . GLY A 1 101 ? 48.947 -8.648 -30.392 1.00 89.00 101 GLY A C 1
ATOM 783 O O . GLY A 1 101 ? 48.625 -9.579 -29.657 1.00 89.00 101 GLY A O 1
ATOM 784 N N . HIS A 1 102 ? 49.816 -8.792 -31.388 1.00 89.31 102 HIS A N 1
ATOM 785 C CA . HIS A 1 102 ? 50.519 -10.046 -31.668 1.00 89.31 102 HIS A CA 1
ATOM 786 C C . HIS A 1 102 ? 52.010 -9.872 -31.365 1.00 89.31 102 HIS A C 1
ATOM 788 O O . HIS A 1 102 ? 52.548 -8.772 -31.522 1.00 89.31 102 HIS A O 1
ATOM 794 N N . LYS A 1 103 ? 52.686 -10.947 -30.936 1.00 88.25 103 LYS A N 1
ATOM 795 C CA . LYS A 1 103 ? 54.152 -10.956 -30.826 1.00 88.25 103 LYS A CA 1
ATOM 796 C C . LYS A 1 103 ? 54.768 -10.814 -32.222 1.00 88.25 103 LYS A C 1
ATOM 798 O O . LYS A 1 103 ? 54.235 -11.342 -33.197 1.00 88.25 103 LYS A O 1
ATOM 803 N N . HIS A 1 104 ? 55.894 -10.111 -32.317 1.00 90.62 104 HIS A N 1
ATOM 804 C CA . HIS A 1 104 ? 56.617 -9.969 -33.579 1.00 90.62 104 HIS A CA 1
ATOM 805 C C . HIS A 1 104 ? 57.165 -11.341 -34.029 1.00 90.62 104 HIS A C 1
ATOM 807 O O . HIS A 1 104 ? 57.671 -12.082 -33.185 1.00 90.62 104 HIS A O 1
ATOM 813 N N . PRO A 1 105 ? 57.124 -11.697 -35.328 1.00 86.31 105 PRO A N 1
ATOM 814 C CA . PRO A 1 105 ? 57.554 -13.015 -35.816 1.00 86.31 105 PRO A CA 1
ATOM 815 C C . PRO A 1 105 ? 59.003 -13.371 -35.447 1.00 86.31 105 PRO A C 1
ATOM 817 O O . PRO A 1 105 ? 59.283 -14.506 -35.084 1.00 86.31 105 PRO A O 1
ATOM 820 N N . LEU A 1 106 ? 59.912 -12.390 -35.431 1.00 88.12 106 LEU A N 1
ATOM 821 C CA . LEU A 1 106 ? 61.291 -12.589 -34.950 1.00 88.12 106 LEU A CA 1
ATOM 822 C C . LEU A 1 106 ? 61.377 -12.994 -33.468 1.00 88.12 106 LEU A C 1
ATOM 824 O O . LEU A 1 106 ? 62.315 -13.679 -33.079 1.00 88.12 106 LEU A O 1
ATOM 828 N N . THR A 1 107 ? 60.426 -12.557 -32.637 1.00 86.19 107 THR A N 1
ATOM 829 C CA . THR A 1 107 ? 60.364 -12.927 -31.216 1.00 86.19 107 THR A CA 1
ATOM 830 C C . THR A 1 107 ? 59.881 -14.364 -31.045 1.00 86.19 107 THR A C 1
ATOM 832 O O . THR A 1 107 ? 60.385 -15.052 -30.171 1.00 86.19 107 THR A O 1
ATOM 835 N N . LEU A 1 108 ? 58.961 -14.828 -31.899 1.00 85.94 108 LEU A N 1
ATOM 836 C CA . LEU A 1 108 ? 58.473 -16.213 -31.882 1.00 85.94 108 LEU A CA 1
ATOM 837 C C . LEU A 1 108 ? 59.595 -17.207 -32.213 1.00 85.94 108 LEU A C 1
ATOM 839 O O . LEU A 1 108 ? 59.761 -18.183 -31.499 1.00 85.94 108 LEU A O 1
ATOM 843 N N . ILE A 1 109 ? 60.416 -16.901 -33.223 1.00 85.75 109 ILE A N 1
ATOM 844 C CA . ILE A 1 109 ? 61.537 -17.757 -33.662 1.00 85.75 109 ILE A CA 1
ATOM 845 C C . ILE A 1 109 ? 62.660 -17.834 -32.613 1.00 85.75 109 ILE A C 1
ATOM 847 O O . ILE A 1 109 ? 63.440 -18.775 -32.602 1.00 85.75 109 ILE A O 1
ATOM 851 N N . ARG A 1 110 ? 62.781 -16.828 -31.739 1.00 80.75 110 ARG A N 1
ATOM 852 C CA . ARG A 1 110 ? 63.832 -16.776 -30.711 1.00 80.75 110 ARG A CA 1
ATOM 853 C C . ARG A 1 110 ? 63.451 -17.513 -29.418 1.00 80.75 110 ARG A C 1
ATOM 855 O O . ARG A 1 110 ? 64.328 -17.748 -28.593 1.00 80.75 110 ARG A O 1
ATOM 862 N N . GLU A 1 111 ? 62.164 -17.790 -29.219 1.00 76.62 111 GLU A N 1
ATOM 863 C CA . GLU A 1 111 ? 61.618 -18.469 -28.033 1.00 76.62 111 GLU A CA 1
ATOM 864 C C . GLU A 1 111 ? 61.296 -19.962 -28.287 1.00 76.62 111 GLU A C 1
ATOM 866 O O . GLU A 1 111 ? 60.914 -20.642 -27.334 1.00 76.62 111 GLU A O 1
ATOM 871 N N . GLU A 1 112 ? 61.453 -20.460 -29.524 1.00 62.50 112 GLU A N 1
ATOM 872 C CA . GLU A 1 112 ? 61.514 -21.900 -29.869 1.00 62.50 112 GLU A CA 1
ATOM 873 C C . GLU A 1 112 ? 62.920 -22.474 -29.639 1.00 62.50 112 GLU A C 1
ATOM 875 O O . GLU A 1 112 ? 63.000 -23.613 -29.121 1.00 62.50 112 GLU A O 1
#

Solvent-accessible surface area (backbone atoms only — not comparable to full-atom values): 6854 Å² total; per-residue (Å²): 122,69,69,60,58,53,49,41,54,49,49,54,50,54,56,71,67,43,86,45,78,65,55,46,51,52,50,46,41,55,39,72,28,100,84,2,56,56,55,52,53,59,57,54,44,75,78,49,56,85,82,52,32,61,63,51,51,53,48,53,52,49,43,51,49,53,53,53,51,52,49,51,51,50,54,49,55,56,50,57,67,64,62,67,75,79,75,79,79,70,84,82,62,80,72,95,75,78,85,78,83,78,84,55,70,74,58,55,68,73,75,111

Radius of gyration: 30.03 Å; Cα contacts (8 Å, |Δi|>4): 57; chains: 1; bounding box: 87×34×62 Å

Secondary structure (DSSP, 8-state):
-HHHHHHHHHHHHHHHH--SHHHHHHHHHHHHSTT-HHHHHHHHGGGS-TTHHHHHHHHHHHHHHHHHHHHHHHHHHHHHHHHTT-----TTSPP-PPPPP---HHHHHHH-

Foldseek 3Di:
DVPLVVVLVVLLVQLVVDPDPVSLVVSCCCAVNPPHPLVVQVVCLVVDDPVCSVVSVVSSVVSNVSSVVSSVVSVVVNVVVVPPPPPDDDPPDDDDDDDDDDDDPVVVVVVD

InterPro domains:
  IPR004188 Phenylalanine-tRNA ligase, class II, N-terminal [PF02912] (20-82)
  IPR010978 Class I and II aminoacyl-tRNA synthetase, tRNA-binding arm [SSF46589] (12-96)
  IPR045864 Class II Aminoacyl-tRNA synthetase/Biotinyl protein ligase (BPL) and lipoyl protein ligase (LPL) [G3DSA:3.30.930.10] (7-112)

Sequence (112 aa):
MKLVETLERQALTEISQAEDTTALEELRVKYIGKKGQVKQLLRSVGSLSPEERPLFGQRVNRANAAITEALKARQQDMQTAKGTTQTGLDRSLPGRRQKAGHKHPLTLIREE

Nearest PDB structures (foldseek):
  7ka0-assembly1_A  TM=8.305E-01  e=5.582E-05  Mycobacterium tuberculosis H37Rv
  6p8t-assembly1_C  TM=7.104E-01  e=1.905E-05  Acinetobacter baumannii ATCC 19606 = CIP 70.34 = JCM 6841
  6p8t-assembly2_H  TM=7.341E-01  e=2.389E-05  Acinetobacter baumannii ATCC 19606 = CIP 70.34 = JCM 6841
  7k98-assembly1_D  TM=7.072E-01  e=7.000E-05  Mycobacterium tuberculosis H37Rv
  7kab-assembly1_A-2  TM=7.723E-01  e=8.930E-04  Mycobacterium tuberculosis H37Rv

Mean predicted aligned error: 12.2 Å